Protein AF-A0A411ZPD8-F1 (afdb_monomer_lite)

Sequence (164 aa):
MINNRVEFCKKDFSLYNDFQKNIDICKRHIVEIDNKCASVASDQNGDTEILEATEIGTIQKTMYEKSKQALEKAIIDDTLNMFIINRTIELCAGVVECNVHSAVCLTILHGMSQEKAGDYIAYSRPQVSRFLSRFFENPGCKKMYELAVEQSKENFHNLTTHNS

Foldseek 3Di:
DPPLAADLDPVRLQCLVVLVVLLVVLVVVLVVLVVVLVVLVVVQPDPDVRPVSVVVNVVSNVVSVVSNLVSLVSNLSSVLNNQLSVQLLVVCCVVDDPLLSQLCCCCRVVVDQLCVSCVVSVHHSVVSVVSNVCCSVRVVSNVSSVVSNVVSCVVCVVVPVVSD

Organism: NCBI:txid40520

Radius of gyration: 22.17 Å; chains: 1; bounding box: 53×29×64 Å

Secondary structure (DSSP, 8-state):
-BTTB--SSHHHHTTHHHHHHHHHHHHHHHHHHHHHHHHHHHTT-SSSSHHHHHHHHHHHHHHHHHHHHHHHHHHHHHHHHHHHHHHHHHHGGGTS-HHHHHHHIIIIIS---HHHHHHHHT--HHHHHHHHHHHHH-HHHHHHHHHHHHHHHHHTHHHHGGG-

pLDDT: mean 87.87, std 15.66, range [35.84, 98.56]

Structure (mmCIF, N/CA/C/O backbone):
data_AF-A0A411ZPD8-F1
#
_entry.id   AF-A0A411ZPD8-F1
#
loop_
_atom_site.group_PDB
_atom_site.id
_atom_site.type_symbol
_atom_site.label_atom_id
_atom_site.label_alt_id
_atom_site.label_comp_id
_atom_site.label_asym_id
_atom_site.label_entity_id
_atom_site.label_seq_id
_atom_site.pdbx_PDB_ins_code
_atom_site.Cartn_x
_atom_site.Cartn_y
_atom_site.Cartn_z
_atom_site.occupancy
_atom_site.B_iso_or_equiv
_atom_site.auth_seq_id
_atom_site.auth_comp_id
_atom_site.auth_asym_id
_atom_site.auth_atom_id
_atom_site.pdbx_PDB_model_num
ATOM 1 N N . MET A 1 1 ? 5.286 11.479 4.376 1.00 79.75 1 MET A N 1
ATOM 2 C CA . MET A 1 1 ? 3.836 11.515 4.645 1.00 79.75 1 MET A CA 1
ATOM 3 C C . MET A 1 1 ? 3.491 12.889 5.160 1.00 79.75 1 MET A C 1
ATOM 5 O O . MET A 1 1 ? 4.144 13.360 6.090 1.00 79.75 1 MET A O 1
ATOM 9 N N . ILE A 1 2 ? 2.449 13.498 4.609 1.00 70.81 2 ILE A N 1
ATOM 10 C CA . ILE A 1 2 ? 1.919 14.789 5.054 1.00 70.81 2 ILE A CA 1
ATOM 11 C C . ILE A 1 2 ? 0.436 14.588 5.359 1.00 70.81 2 ILE A C 1
ATOM 13 O O . ILE A 1 2 ? -0.279 13.994 4.558 1.00 70.81 2 ILE A O 1
ATOM 17 N N . ASN A 1 3 ? -0.025 15.047 6.526 1.00 80.50 3 ASN A N 1
ATOM 18 C CA . ASN A 1 3 ? -1.428 14.935 6.954 1.00 80.50 3 ASN A CA 1
ATOM 19 C C . ASN A 1 3 ? -1.997 13.499 6.850 1.00 80.50 3 ASN A C 1
ATOM 21 O O . ASN A 1 3 ? -3.086 13.304 6.318 1.00 80.50 3 ASN A O 1
ATOM 25 N N . ASN A 1 4 ? -1.248 12.489 7.317 1.00 83.44 4 ASN A N 1
ATOM 26 C CA . ASN A 1 4 ? -1.591 11.055 7.218 1.00 83.44 4 ASN A CA 1
ATOM 27 C C . ASN A 1 4 ? -1.807 10.523 5.790 1.00 83.44 4 ASN A C 1
ATOM 29 O O . ASN A 1 4 ? -2.448 9.487 5.594 1.00 83.44 4 ASN A O 1
ATOM 33 N N . ARG A 1 5 ? -1.264 11.209 4.782 1.00 91.81 5 ARG A N 1
ATOM 34 C CA . ARG A 1 5 ? -1.274 10.749 3.396 1.00 91.81 5 ARG A CA 1
ATOM 35 C C . ARG A 1 5 ? 0.137 10.427 2.934 1.00 91.81 5 ARG A C 1
ATOM 37 O O . ARG A 1 5 ? 1.087 11.168 3.213 1.00 91.81 5 ARG A O 1
ATOM 44 N N . VAL A 1 6 ? 0.256 9.288 2.262 1.00 95.62 6 VAL A N 1
ATOM 45 C CA . VAL A 1 6 ? 1.488 8.853 1.602 1.00 95.62 6 VAL A CA 1
ATOM 46 C C . VAL A 1 6 ? 1.888 9.853 0.529 1.00 95.62 6 VAL A C 1
ATOM 48 O O . VAL A 1 6 ? 1.036 10.361 -0.185 1.00 95.62 6 VAL A O 1
ATOM 51 N N . GLU A 1 7 ? 3.179 10.133 0.417 1.00 97.38 7 GLU A N 1
ATOM 52 C CA . GLU A 1 7 ? 3.758 10.911 -0.673 1.00 97.38 7 GLU A CA 1
ATOM 53 C C . GLU A 1 7 ? 4.431 9.981 -1.687 1.00 97.38 7 GLU A C 1
ATOM 55 O O . GLU A 1 7 ? 4.824 8.856 -1.361 1.00 97.38 7 GLU A O 1
ATOM 60 N N . PHE A 1 8 ? 4.627 10.462 -2.918 1.00 97.75 8 PHE A N 1
ATOM 61 C CA . PHE A 1 8 ? 5.343 9.716 -3.955 1.00 97.75 8 PHE A CA 1
ATOM 62 C C . PHE A 1 8 ? 6.850 9.643 -3.671 1.00 97.75 8 PHE A C 1
ATOM 64 O O . PHE A 1 8 ? 7.664 10.348 -4.267 1.00 97.75 8 PHE A O 1
ATOM 71 N N . CYS A 1 9 ? 7.231 8.793 -2.722 1.00 96.75 9 CYS A N 1
ATOM 72 C CA . CYS A 1 9 ? 8.616 8.517 -2.385 1.00 96.75 9 CYS A CA 1
ATOM 73 C C . CYS A 1 9 ? 8.788 7.095 -1.846 1.00 96.75 9 CYS A C 1
ATOM 75 O O . CYS A 1 9 ? 7.871 6.483 -1.295 1.00 96.75 9 CYS A O 1
ATOM 77 N N . LYS A 1 10 ? 10.020 6.586 -1.949 1.00 95.19 10 LYS A N 1
ATOM 78 C CA . LYS A 1 10 ? 10.374 5.236 -1.497 1.00 95.19 10 LYS A CA 1
ATOM 79 C C . LYS A 1 10 ? 10.051 4.986 -0.024 1.00 95.19 10 LYS A C 1
ATOM 81 O O . LYS A 1 10 ? 9.600 3.896 0.312 1.00 95.19 10 LYS A O 1
ATOM 86 N N . LYS A 1 11 ? 10.304 5.976 0.840 1.00 96.00 11 LYS A N 1
ATOM 87 C CA . LYS A 1 11 ? 10.080 5.868 2.288 1.00 96.00 11 LYS A CA 1
ATOM 88 C C . LYS A 1 11 ? 8.613 5.567 2.584 1.00 96.00 11 LYS A C 1
ATOM 90 O O . LYS A 1 11 ? 8.324 4.579 3.246 1.00 96.00 11 LYS A O 1
ATOM 95 N N . ASP A 1 12 ? 7.708 6.377 2.055 1.00 97.94 12 ASP A N 1
ATOM 96 C CA . ASP A 1 12 ? 6.282 6.231 2.329 1.00 97.94 12 ASP A CA 1
ATOM 97 C C . ASP A 1 12 ? 5.698 4.983 1.668 1.00 97.94 12 ASP A C 1
ATOM 99 O O . ASP A 1 12 ? 4.951 4.250 2.305 1.00 97.94 12 ASP A O 1
ATOM 103 N N . PHE A 1 13 ? 6.092 4.674 0.429 1.00 98.06 13 PHE A N 1
ATOM 104 C CA . PHE A 1 13 ? 5.614 3.460 -0.237 1.00 98.06 13 PHE A CA 1
ATOM 105 C C . PHE A 1 13 ? 6.066 2.195 0.501 1.00 98.06 13 PHE A C 1
ATOM 107 O O . PHE A 1 13 ? 5.323 1.220 0.558 1.00 98.06 13 PHE A O 1
ATOM 114 N N . SER A 1 14 ? 7.251 2.208 1.123 1.00 95.94 14 SER A N 1
ATOM 115 C CA . SER A 1 14 ? 7.732 1.064 1.905 1.00 95.94 14 SER A CA 1
ATOM 116 C C . SER A 1 14 ? 6.885 0.749 3.147 1.00 95.94 14 SER A C 1
ATOM 118 O O . SER A 1 14 ? 6.985 -0.361 3.663 1.00 95.94 14 SER A O 1
ATOM 120 N N . LEU A 1 15 ? 6.003 1.665 3.572 1.00 96.69 15 LEU A N 1
ATOM 121 C CA . LEU A 1 15 ? 5.052 1.448 4.667 1.00 96.69 15 LEU A CA 1
ATOM 122 C C . LEU A 1 15 ? 3.859 0.563 4.274 1.00 96.69 15 LEU A C 1
ATOM 124 O O . LEU A 1 15 ? 3.070 0.214 5.144 1.00 96.69 15 LEU A O 1
ATOM 128 N N . TYR A 1 16 ? 3.720 0.162 3.002 1.00 97.75 16 TYR A N 1
ATOM 129 C CA . TYR A 1 16 ? 2.580 -0.627 2.511 1.00 97.75 16 TYR A CA 1
ATOM 130 C C . TYR A 1 16 ? 2.232 -1.832 3.403 1.00 97.75 16 TYR A C 1
ATOM 132 O O . TYR A 1 16 ? 1.086 -2.008 3.812 1.00 97.75 16 TYR A O 1
ATOM 140 N N . ASN A 1 17 ? 3.234 -2.641 3.756 1.00 95.31 17 ASN A N 1
ATOM 141 C CA . ASN A 1 17 ? 3.025 -3.817 4.605 1.00 95.31 17 ASN A CA 1
ATOM 142 C C . ASN A 1 17 ? 2.765 -3.458 6.071 1.00 95.31 17 ASN A C 1
ATOM 144 O O . ASN A 1 17 ? 2.149 -4.240 6.793 1.00 95.31 17 ASN A O 1
ATOM 148 N N . ASP A 1 18 ? 3.241 -2.304 6.529 1.00 96.44 18 ASP A N 1
ATOM 149 C CA . ASP A 1 18 ? 3.005 -1.850 7.895 1.00 96.44 18 ASP A CA 1
ATOM 150 C C . ASP A 1 18 ? 1.580 -1.312 8.057 1.00 96.44 18 ASP A C 1
ATOM 152 O O . ASP A 1 18 ? 0.959 -1.595 9.079 1.00 96.44 18 ASP A O 1
ATOM 156 N N . PHE A 1 19 ? 1.009 -0.676 7.026 1.00 97.31 19 PHE A N 1
ATOM 157 C CA . PHE A 1 19 ? -0.424 -0.362 6.978 1.00 97.31 19 PHE A CA 1
ATOM 158 C C . PHE A 1 19 ? -1.279 -1.629 7.081 1.00 97.31 19 PHE A C 1
ATOM 160 O O . PHE A 1 19 ? -2.177 -1.693 7.915 1.00 97.31 19 PHE A O 1
ATOM 167 N N . GLN A 1 20 ? -0.955 -2.680 6.317 1.00 96.06 20 GLN A N 1
ATOM 168 C CA . GLN A 1 20 ? -1.682 -3.954 6.399 1.00 96.06 20 GLN A CA 1
ATOM 169 C C . GLN A 1 20 ? -1.635 -4.549 7.815 1.00 96.06 20 GLN A C 1
ATOM 171 O O . GLN A 1 20 ? -2.667 -4.930 8.368 1.00 96.06 20 GLN A O 1
ATOM 176 N N . LYS A 1 21 ? -0.450 -4.582 8.440 1.00 96.62 21 LYS A N 1
ATOM 177 C CA . LYS A 1 21 ? -0.302 -5.060 9.824 1.00 96.62 21 LYS A CA 1
ATOM 178 C C . LYS A 1 21 ? -1.096 -4.206 10.809 1.00 96.62 21 LYS A C 1
ATOM 180 O O . LYS A 1 21 ? -1.699 -4.758 11.728 1.00 96.62 21 LYS A O 1
ATOM 185 N N . ASN A 1 22 ? -1.078 -2.882 10.649 1.00 96.88 22 ASN A N 1
ATOM 186 C CA . ASN A 1 22 ? -1.798 -1.982 11.541 1.00 96.88 22 ASN A CA 1
ATOM 187 C C . ASN A 1 22 ? -3.315 -2.169 11.411 1.00 96.88 22 ASN A C 1
ATOM 189 O O . ASN A 1 22 ? -3.989 -2.294 12.428 1.00 96.88 22 ASN A O 1
ATOM 193 N N . ILE A 1 23 ? -3.836 -2.336 10.191 1.00 97.06 23 ILE A N 1
ATOM 194 C CA . ILE A 1 23 ? -5.238 -2.708 9.952 1.00 97.06 23 ILE A CA 1
ATOM 195 C C . ILE A 1 23 ? -5.597 -3.996 10.709 1.00 97.06 23 ILE A C 1
ATOM 197 O O . ILE A 1 23 ? -6.623 -4.043 11.391 1.00 97.06 23 ILE A O 1
ATOM 201 N N . ASP A 1 24 ? -4.760 -5.033 10.634 1.00 97.06 24 ASP A N 1
ATOM 202 C CA . ASP A 1 24 ? -5.012 -6.311 11.311 1.00 97.06 24 ASP A CA 1
ATOM 203 C C . ASP A 1 24 ? -4.942 -6.193 12.844 1.00 97.06 24 ASP A C 1
ATOM 205 O O . ASP A 1 24 ? -5.692 -6.858 13.565 1.00 97.06 24 ASP A O 1
ATOM 209 N N . ILE A 1 25 ? -4.065 -5.333 13.371 1.00 97.31 25 ILE A N 1
ATOM 210 C CA . ILE A 1 25 ? -4.012 -4.992 14.801 1.00 97.31 25 ILE A CA 1
ATOM 211 C C . ILE A 1 25 ? -5.288 -4.251 15.219 1.00 97.31 25 ILE A C 1
ATOM 213 O O . ILE A 1 25 ? -5.942 -4.664 16.176 1.00 97.31 25 ILE A O 1
ATOM 217 N N . CYS A 1 26 ? -5.685 -3.207 14.488 1.00 96.19 26 CYS A N 1
ATOM 218 C CA . CYS A 1 26 ? -6.882 -2.424 14.782 1.00 96.19 26 CYS A CA 1
ATOM 219 C C . CYS A 1 26 ? -8.145 -3.290 14.767 1.00 96.19 26 CYS A C 1
ATOM 221 O O . CYS A 1 26 ? -8.950 -3.203 15.692 1.00 96.19 26 CYS A O 1
ATOM 223 N N . LYS A 1 27 ? -8.296 -4.183 13.779 1.00 95.44 27 LYS A N 1
ATOM 224 C CA . LYS A 1 27 ? -9.421 -5.131 13.714 1.00 95.44 27 LYS A CA 1
ATOM 225 C C . LYS A 1 27 ? -9.487 -6.038 14.943 1.00 95.44 27 LYS A C 1
ATOM 227 O O . LYS A 1 27 ? -10.571 -6.242 15.481 1.00 95.44 27 LYS A O 1
ATOM 232 N N . ARG A 1 28 ? -8.346 -6.550 15.422 1.00 96.19 28 ARG A N 1
ATOM 233 C CA . ARG A 1 28 ? -8.298 -7.353 16.658 1.00 96.19 28 ARG A CA 1
ATOM 234 C C . ARG A 1 28 ? -8.706 -6.539 17.883 1.00 96.19 28 ARG A C 1
ATOM 236 O O . ARG A 1 28 ? -9.532 -7.004 18.660 1.00 96.19 28 ARG A O 1
ATOM 243 N N . HIS A 1 29 ? -8.204 -5.314 18.020 1.00 92.75 29 HIS A N 1
ATOM 244 C CA . HIS A 1 29 ? -8.575 -4.443 19.137 1.00 92.75 29 HIS A CA 1
ATOM 245 C C . HIS A 1 29 ? -10.062 -4.055 19.125 1.00 92.75 29 HIS A C 1
ATOM 247 O O . HIS A 1 29 ? -10.661 -3.956 20.191 1.00 92.75 29 HIS A O 1
ATOM 253 N N . ILE A 1 30 ? -10.685 -3.878 17.953 1.00 93.25 30 ILE A N 1
ATOM 254 C CA . ILE A 1 30 ? -12.137 -3.646 17.863 1.00 93.25 30 ILE A CA 1
ATOM 255 C C . ILE A 1 30 ? -12.908 -4.838 18.445 1.00 93.25 30 ILE A C 1
ATOM 257 O O . ILE A 1 30 ? -13.800 -4.637 19.263 1.00 93.25 30 ILE A O 1
ATOM 261 N N . VAL A 1 31 ? -12.525 -6.071 18.098 1.00 93.19 31 VAL A N 1
ATOM 262 C CA . VAL A 1 31 ? -13.147 -7.286 18.657 1.00 93.19 31 VAL A CA 1
ATOM 263 C C . VAL A 1 31 ? -12.958 -7.362 20.176 1.00 93.19 31 VAL A C 1
ATOM 265 O O . VAL A 1 31 ? -13.885 -7.711 20.902 1.00 93.19 31 VAL A O 1
ATOM 268 N N . GLU A 1 32 ? -11.777 -7.005 20.685 1.00 91.75 32 GLU A N 1
ATOM 269 C CA . GLU A 1 32 ? -11.527 -6.949 22.131 1.00 91.75 32 GLU A CA 1
ATOM 270 C C . GLU A 1 32 ? -12.397 -5.905 22.843 1.00 91.75 32 GLU A C 1
ATOM 272 O O . GLU A 1 32 ? -12.876 -6.163 23.947 1.00 91.75 32 GLU A O 1
ATOM 277 N N . ILE A 1 33 ? -12.611 -4.739 22.226 1.00 89.25 33 ILE A N 1
ATOM 278 C CA . ILE A 1 33 ? -13.511 -3.704 22.748 1.00 89.25 33 ILE A CA 1
ATOM 279 C C . ILE A 1 33 ? -14.954 -4.213 22.760 1.00 89.25 33 ILE A C 1
ATOM 281 O O . ILE A 1 33 ? -15.619 -4.101 23.788 1.00 89.25 33 ILE A O 1
ATOM 285 N N . ASP A 1 34 ? -15.421 -4.820 21.668 1.00 86.62 34 ASP A N 1
ATOM 286 C CA . ASP A 1 34 ? -16.783 -5.352 21.568 1.00 86.62 34 ASP A CA 1
ATOM 287 C C . ASP A 1 34 ? -17.041 -6.436 22.638 1.00 86.62 34 ASP A C 1
ATOM 289 O O . ASP A 1 34 ? -18.087 -6.428 23.291 1.00 86.62 34 ASP A O 1
ATOM 293 N N . ASN A 1 35 ? -16.054 -7.298 22.912 1.00 86.75 35 ASN A N 1
ATOM 294 C CA . ASN A 1 35 ? -16.128 -8.291 23.990 1.00 86.75 35 ASN A CA 1
ATOM 295 C C . ASN A 1 35 ? -16.208 -7.650 25.388 1.00 86.75 35 ASN A C 1
ATOM 297 O O . ASN A 1 35 ? -16.994 -8.097 26.223 1.00 86.75 35 ASN A O 1
ATOM 301 N N . LYS A 1 36 ? -15.424 -6.594 25.651 1.00 82.31 36 LYS A N 1
ATOM 302 C CA . LYS A 1 36 ? -15.457 -5.861 26.932 1.00 82.31 36 LYS A CA 1
ATOM 303 C C . LYS A 1 36 ? -16.771 -5.103 27.133 1.00 82.31 36 LYS A C 1
ATOM 305 O O . LYS A 1 36 ? -17.280 -5.041 28.248 1.00 82.31 36 LYS A O 1
ATOM 310 N N . CYS A 1 37 ? -17.345 -4.550 26.066 1.00 76.31 37 CYS A N 1
ATOM 311 C CA . CYS A 1 37 ? -18.672 -3.936 26.111 1.00 76.31 37 CYS A CA 1
ATOM 312 C C . CYS A 1 37 ? -19.754 -4.956 26.492 1.00 76.31 37 CYS A C 1
ATOM 314 O O . CYS A 1 37 ? -20.628 -4.645 27.299 1.00 76.31 37 CYS A O 1
ATOM 316 N N . ALA A 1 38 ? -19.689 -6.171 25.938 1.00 75.75 38 ALA A N 1
ATOM 317 C CA . ALA A 1 38 ? -20.655 -7.2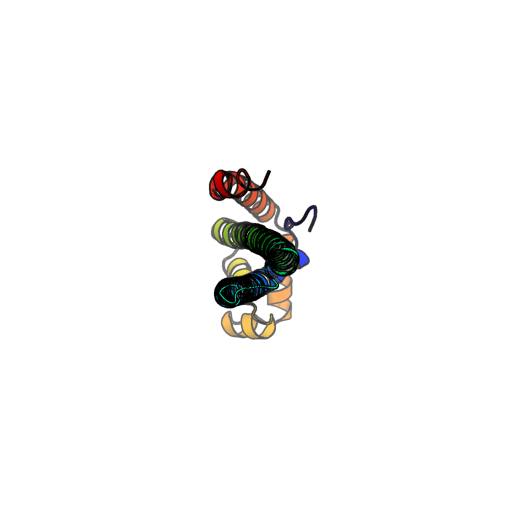26 26.229 1.00 75.75 38 ALA A CA 1
ATOM 318 C C . ALA A 1 38 ? -20.606 -7.692 27.696 1.00 75.75 38 ALA A C 1
ATOM 320 O O . ALA A 1 38 ? -21.660 -7.908 28.288 1.00 75.75 38 ALA A O 1
ATOM 321 N N . SER A 1 39 ? -19.415 -7.789 28.303 1.00 70.69 39 SER A N 1
ATOM 322 C CA . SER A 1 39 ? -19.280 -8.169 29.719 1.00 70.69 39 SER A CA 1
ATOM 323 C C . SER A 1 39 ? -19.791 -7.090 30.679 1.00 70.69 39 SER A C 1
ATOM 325 O O . SER A 1 39 ? -20.447 -7.401 31.665 1.00 70.69 39 SER A O 1
ATOM 327 N N . VAL A 1 40 ? -19.570 -5.806 30.371 1.00 66.12 40 VAL A N 1
ATOM 328 C CA . VAL A 1 40 ? -20.114 -4.706 31.193 1.00 66.12 40 VAL A CA 1
ATOM 329 C C . VAL A 1 40 ? -21.649 -4.702 31.174 1.00 66.12 40 VAL A C 1
ATOM 331 O O . VAL A 1 40 ? -22.276 -4.362 32.173 1.00 66.12 40 VAL A O 1
ATOM 334 N N . ALA A 1 41 ? -22.269 -5.125 30.068 1.00 60.00 41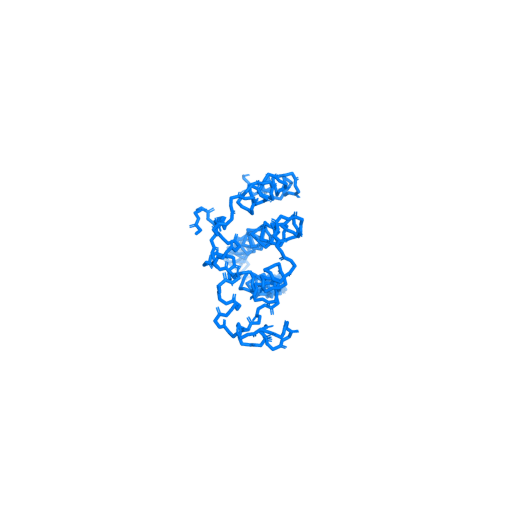 ALA A N 1
ATOM 335 C CA . ALA A 1 41 ? -23.723 -5.237 29.971 1.00 60.00 41 ALA A CA 1
ATOM 336 C C . ALA A 1 41 ? -24.308 -6.419 30.774 1.00 60.00 41 ALA A C 1
ATOM 338 O O . ALA A 1 41 ? -25.471 -6.353 31.167 1.00 60.00 41 ALA A O 1
ATOM 339 N N . SER A 1 42 ? -23.541 -7.490 31.030 1.00 58.72 42 SER A N 1
ATOM 340 C CA . SER A 1 42 ? -24.018 -8.652 31.800 1.00 58.72 42 SER A CA 1
ATOM 341 C C . SER A 1 42 ? -23.966 -8.462 33.319 1.00 58.72 42 SER A C 1
ATOM 343 O O . SER A 1 42 ? -24.753 -9.087 34.029 1.00 58.72 42 SER A O 1
ATOM 345 N N . ASP A 1 43 ? -23.089 -7.587 33.817 1.00 57.91 43 ASP A N 1
ATOM 346 C CA . ASP A 1 43 ? -22.834 -7.406 35.256 1.00 57.91 43 ASP A CA 1
ATOM 347 C C . ASP A 1 43 ? -23.838 -6.456 35.949 1.00 57.91 43 ASP A C 1
ATOM 349 O O . ASP A 1 43 ? -23.852 -6.343 37.172 1.00 57.91 43 ASP A O 1
ATOM 353 N N . GLN A 1 44 ? -24.730 -5.803 35.193 1.00 55.22 44 GLN A N 1
ATOM 354 C CA . GLN A 1 44 ? -25.712 -4.828 35.705 1.00 55.22 44 GLN A CA 1
ATOM 355 C C . GLN A 1 44 ? -27.026 -5.448 36.243 1.00 55.22 44 GLN A C 1
ATOM 357 O O . GLN A 1 44 ? -27.965 -4.719 36.549 1.00 55.22 44 GLN A O 1
ATOM 362 N N . ASN A 1 45 ? -27.108 -6.776 36.398 1.00 52.06 45 ASN A N 1
ATOM 363 C CA . ASN A 1 45 ? -28.321 -7.504 36.825 1.00 52.06 45 ASN A CA 1
ATOM 364 C C . ASN A 1 45 ? -28.460 -7.727 38.355 1.00 52.06 45 ASN A C 1
ATOM 366 O O . ASN A 1 45 ? -29.219 -8.600 38.778 1.00 52.06 45 ASN A O 1
ATOM 370 N N . GLY A 1 46 ? -27.730 -6.988 39.197 1.00 49.88 46 GLY A N 1
ATOM 371 C CA . GLY A 1 46 ? -27.771 -7.124 40.662 1.00 49.88 46 GLY A CA 1
ATOM 372 C C . GLY A 1 46 ? -28.369 -5.903 41.362 1.00 49.88 46 GLY A C 1
ATOM 373 O O . GLY A 1 46 ? -27.789 -4.819 41.328 1.00 49.88 46 GLY A O 1
ATOM 374 N N . ASP A 1 47 ? -29.513 -6.082 42.024 1.00 55.22 47 ASP A N 1
ATOM 375 C CA . ASP A 1 47 ? -30.231 -5.019 42.726 1.00 55.22 47 ASP A CA 1
ATOM 376 C C . ASP A 1 47 ? -29.437 -4.495 43.943 1.00 55.22 47 ASP A C 1
ATOM 378 O O . ASP A 1 47 ? -29.178 -5.250 44.879 1.00 55.22 47 ASP A O 1
ATOM 382 N N . THR A 1 48 ? -29.076 -3.200 43.935 1.00 46.66 48 THR A N 1
ATOM 383 C CA . THR A 1 48 ? -29.080 -2.188 45.039 1.00 46.66 48 THR A CA 1
ATOM 384 C C . THR A 1 48 ? -27.898 -1.178 44.986 1.00 46.66 48 THR A C 1
ATOM 386 O O . THR A 1 48 ? -28.052 -0.061 45.468 1.00 46.66 48 THR A O 1
ATOM 389 N N . GLU A 1 49 ? -26.779 -1.449 44.291 1.00 51.31 49 GLU A N 1
ATOM 390 C CA . GLU A 1 49 ? -25.665 -0.480 44.033 1.00 51.31 49 GLU A CA 1
ATOM 391 C C . GLU A 1 49 ? -25.838 0.325 42.718 1.00 51.31 49 GLU A C 1
ATOM 393 O O . GLU A 1 49 ? -24.893 0.775 42.070 1.00 51.31 49 GLU A O 1
ATOM 398 N N . ILE A 1 50 ? -27.089 0.488 42.291 1.00 53.31 50 ILE A N 1
ATOM 399 C CA . ILE A 1 50 ? -27.454 0.677 40.882 1.00 53.31 50 ILE A CA 1
ATOM 400 C C . ILE A 1 50 ? -27.029 2.045 40.322 1.00 53.31 50 ILE A C 1
ATOM 402 O O . ILE A 1 50 ? -26.677 2.112 39.152 1.00 53.31 50 ILE A O 1
ATOM 406 N N . LEU A 1 51 ? -27.010 3.140 41.093 1.00 50.94 51 LEU A N 1
ATOM 407 C CA . LEU A 1 51 ? -26.816 4.482 40.510 1.00 50.94 51 LEU A CA 1
ATOM 408 C C . LEU A 1 51 ? -25.357 4.774 40.103 1.00 50.94 51 LEU A C 1
ATOM 410 O O . LEU A 1 51 ? -25.103 5.091 38.942 1.00 50.94 51 LEU A O 1
ATOM 414 N N . GLU A 1 52 ? -24.397 4.604 41.020 1.00 53.91 52 GLU A N 1
ATOM 415 C CA . GLU A 1 52 ? -22.963 4.801 40.732 1.00 53.91 52 GLU A CA 1
ATOM 416 C C . GLU A 1 52 ? -22.439 3.736 39.752 1.00 53.91 52 GLU A C 1
ATOM 418 O O . GLU A 1 52 ? -21.660 4.051 38.850 1.00 53.91 52 GLU A O 1
ATOM 423 N N . ALA A 1 53 ? -22.936 2.493 39.841 1.00 56.12 53 ALA A N 1
ATOM 424 C CA . ALA A 1 53 ? -22.632 1.437 38.874 1.00 56.12 53 ALA A CA 1
ATOM 425 C C . ALA A 1 53 ? -23.178 1.747 37.463 1.00 56.12 53 ALA A C 1
ATOM 427 O O . ALA A 1 53 ? -22.527 1.432 36.462 1.00 56.12 53 ALA A O 1
ATOM 428 N N . THR A 1 54 ? -24.333 2.419 37.360 1.00 62.53 54 THR A N 1
ATOM 429 C CA . THR A 1 54 ? -24.906 2.861 36.074 1.00 62.53 54 THR A CA 1
ATOM 430 C C . THR A 1 54 ? -24.118 4.030 35.477 1.00 62.53 54 THR A C 1
ATOM 432 O O . THR A 1 54 ? -23.862 4.043 34.269 1.00 62.53 54 THR A O 1
ATOM 435 N N . GLU A 1 55 ? -23.672 4.989 36.294 1.00 67.44 55 GLU A N 1
ATOM 436 C CA . GLU A 1 55 ? -22.825 6.100 35.835 1.00 67.44 55 GLU A CA 1
ATOM 437 C C . GLU A 1 55 ? -21.446 5.610 35.368 1.00 67.44 55 GLU A C 1
ATOM 439 O O . GLU A 1 55 ? -21.016 5.947 34.261 1.00 67.44 55 GLU A O 1
ATOM 444 N N . ILE A 1 56 ? -20.786 4.738 36.141 1.00 70.69 56 ILE A N 1
ATOM 445 C CA . ILE A 1 56 ? -19.501 4.125 35.765 1.00 70.69 56 ILE A CA 1
ATOM 446 C C . ILE A 1 56 ? -19.647 3.284 34.490 1.00 70.69 56 ILE A C 1
ATOM 448 O O . ILE A 1 56 ? -18.825 3.412 33.579 1.00 7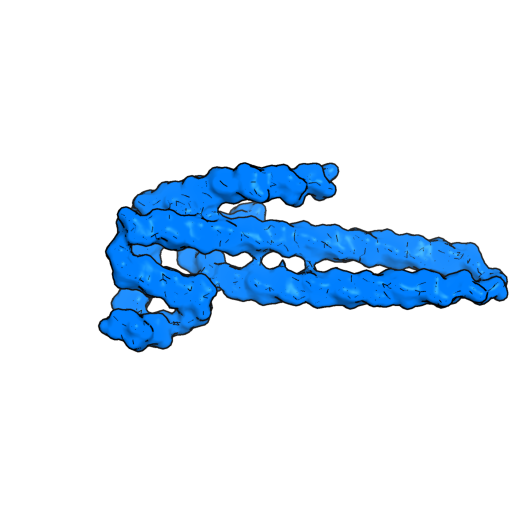0.69 56 ILE A O 1
ATOM 452 N N . GLY A 1 57 ? -20.707 2.478 34.373 1.00 70.38 57 GLY A N 1
ATOM 453 C CA . GLY A 1 57 ? -20.983 1.693 33.166 1.00 70.38 57 GLY A CA 1
ATOM 454 C C . GLY A 1 57 ? -21.208 2.566 31.925 1.00 70.38 57 GLY A C 1
ATOM 455 O O . GLY A 1 57 ? -20.693 2.268 30.845 1.00 70.38 57 GLY A O 1
ATOM 456 N N . THR A 1 58 ? -21.903 3.696 32.077 1.00 76.38 58 THR A N 1
ATOM 457 C CA . THR A 1 58 ? -22.131 4.665 30.990 1.00 76.38 58 THR A CA 1
ATOM 458 C C . THR A 1 58 ? -20.830 5.348 30.552 1.00 76.38 58 THR A C 1
ATOM 460 O O . THR A 1 58 ? -20.573 5.495 29.351 1.00 76.38 58 THR A O 1
ATOM 463 N N . ILE A 1 59 ? -19.969 5.718 31.507 1.00 81.81 59 ILE A N 1
ATOM 464 C CA . ILE A 1 59 ? -18.638 6.276 31.227 1.00 81.81 59 ILE A CA 1
ATOM 465 C C . ILE A 1 59 ? -17.778 5.254 30.473 1.00 81.81 59 ILE A C 1
ATOM 467 O O . ILE A 1 59 ? -17.190 5.594 29.444 1.00 81.81 59 ILE A O 1
ATOM 471 N N . GLN A 1 60 ? -17.741 3.998 30.930 1.00 79.94 60 GLN A N 1
ATOM 472 C CA . GLN A 1 60 ? -16.976 2.927 30.284 1.00 79.94 60 GLN A CA 1
ATOM 473 C C . GLN A 1 60 ? -17.453 2.666 28.852 1.00 79.94 60 GLN A C 1
ATOM 475 O O . GLN A 1 60 ? -16.632 2.614 27.937 1.00 79.94 60 GLN A O 1
ATOM 480 N N . LYS A 1 61 ? -18.770 2.586 28.628 1.00 78.69 61 LYS A N 1
ATOM 481 C CA . LYS A 1 61 ? -19.344 2.412 27.287 1.00 78.69 61 LYS A CA 1
ATOM 482 C C . LYS A 1 61 ? -18.957 3.554 26.345 1.00 78.69 61 LYS A C 1
ATOM 484 O O . LYS A 1 61 ? -18.503 3.306 25.232 1.00 78.69 61 LYS A O 1
ATOM 489 N N . THR A 1 62 ? -19.038 4.797 26.822 1.00 84.75 62 THR A N 1
ATOM 490 C CA . THR A 1 62 ? -18.632 5.979 26.044 1.00 84.75 62 THR A CA 1
ATOM 491 C C . THR A 1 62 ? -17.139 5.946 25.694 1.00 84.75 62 THR A C 1
ATOM 493 O O . THR A 1 62 ? -16.745 6.319 24.588 1.00 84.75 62 THR A O 1
ATOM 496 N N . MET A 1 63 ? -16.280 5.507 26.622 1.00 86.38 63 MET A N 1
ATOM 497 C CA . MET A 1 63 ? -14.845 5.352 26.360 1.00 86.38 63 MET A CA 1
ATOM 498 C C . MET A 1 63 ? -14.585 4.282 25.297 1.00 86.38 63 MET A C 1
ATOM 500 O O . MET A 1 63 ? -13.822 4.532 24.366 1.00 86.38 63 MET A O 1
ATOM 504 N N . TYR A 1 64 ? -15.252 3.131 25.396 1.00 86.81 64 TYR A N 1
ATOM 505 C CA . TYR A 1 64 ? -15.137 2.057 24.413 1.00 86.81 64 TYR A CA 1
ATOM 506 C C . TYR A 1 64 ? -15.592 2.482 23.015 1.00 86.81 64 TYR A C 1
ATOM 508 O O . TYR A 1 64 ? -14.880 2.221 22.045 1.00 86.81 64 TYR A O 1
ATOM 516 N N . GLU A 1 65 ? -16.712 3.197 22.901 1.00 87.25 65 GLU A N 1
ATOM 517 C CA . GLU A 1 65 ? -17.195 3.741 21.626 1.00 87.25 65 GLU A CA 1
ATOM 518 C C . GLU A 1 65 ? -16.186 4.716 21.003 1.00 87.25 65 GLU A C 1
ATOM 520 O O . GLU A 1 65 ? -15.844 4.583 19.827 1.00 87.25 65 GLU A O 1
ATOM 525 N N . LYS A 1 66 ? -15.621 5.640 21.792 1.00 89.00 66 LYS A N 1
ATOM 526 C CA . LYS A 1 66 ? -14.574 6.561 21.315 1.00 89.00 66 LYS A CA 1
ATOM 527 C C . LYS A 1 66 ? -13.312 5.826 20.866 1.00 89.00 66 LYS A C 1
ATOM 529 O O . LYS A 1 66 ? -12.725 6.175 19.842 1.00 89.00 66 LYS A O 1
ATOM 534 N N . SER A 1 67 ? -12.881 4.809 21.614 1.00 90.25 67 SER A N 1
ATOM 535 C CA . SER A 1 67 ? -11.738 3.977 21.228 1.00 90.25 67 SER A CA 1
ATOM 536 C C . SER A 1 67 ? -12.006 3.219 19.929 1.00 90.25 67 SER A C 1
ATOM 538 O O . SER A 1 67 ? -11.135 3.182 19.063 1.00 90.25 67 SER A O 1
ATOM 540 N N . LYS A 1 68 ? -13.213 2.670 19.757 1.00 91.31 68 LYS A N 1
ATOM 541 C CA . LYS A 1 68 ? -13.623 1.983 18.529 1.00 91.31 68 LYS A CA 1
ATOM 542 C C . LYS A 1 68 ? -13.606 2.924 17.325 1.00 91.31 68 LYS A C 1
ATOM 544 O O . LYS A 1 68 ? -12.953 2.609 16.336 1.00 91.31 68 LYS A O 1
ATOM 549 N N . GLN A 1 69 ? -14.199 4.112 17.448 1.00 90.94 69 GLN A N 1
ATOM 550 C CA . GLN A 1 69 ? -14.183 5.135 16.394 1.00 90.94 69 GLN A CA 1
ATOM 551 C C . GLN A 1 69 ? -12.755 5.533 15.988 1.00 90.94 69 GLN A C 1
ATOM 553 O O . GLN A 1 69 ? -12.457 5.685 14.803 1.00 90.94 69 GLN A O 1
ATOM 558 N N . ALA A 1 70 ? -11.840 5.670 16.954 1.00 92.88 70 ALA A N 1
ATOM 559 C CA . ALA A 1 70 ? -10.440 5.977 16.665 1.00 92.88 70 ALA A CA 1
ATOM 560 C C . ALA A 1 70 ? -9.743 4.853 15.874 1.00 92.88 70 ALA A C 1
ATOM 562 O O . ALA A 1 70 ? -8.984 5.136 14.945 1.00 92.88 70 ALA A O 1
ATOM 563 N N . LEU A 1 71 ? -10.018 3.587 16.209 1.00 94.88 71 LEU A N 1
ATOM 564 C CA . LEU A 1 71 ? -9.488 2.427 15.485 1.00 94.88 71 LEU A CA 1
ATOM 565 C C . LEU A 1 71 ? -10.086 2.306 14.079 1.00 94.88 71 LEU A C 1
ATOM 567 O O . LEU A 1 71 ? -9.354 2.048 13.128 1.00 94.88 71 LEU A O 1
ATOM 571 N N . GLU A 1 72 ? -11.391 2.528 13.928 1.00 93.25 72 GLU A N 1
ATOM 572 C CA . GLU A 1 72 ? -12.073 2.525 12.628 1.00 93.25 72 GLU A CA 1
ATOM 573 C C . GLU A 1 72 ? -11.522 3.621 11.711 1.00 93.25 72 GLU A C 1
ATOM 575 O O . GLU A 1 72 ? -11.221 3.362 10.544 1.00 93.25 72 GLU A O 1
ATOM 580 N N . LYS A 1 73 ? -11.286 4.823 12.249 1.00 92.69 73 LYS A N 1
ATOM 581 C CA . LYS A 1 73 ? -10.628 5.908 11.514 1.00 92.69 73 LYS A CA 1
ATOM 582 C C . LYS A 1 73 ? -9.221 5.520 11.052 1.00 92.69 73 LYS A C 1
ATOM 584 O O . LYS A 1 73 ? -8.883 5.768 9.897 1.00 92.69 73 LYS A O 1
ATOM 589 N N . ALA A 1 74 ? -8.422 4.892 11.918 1.00 94.00 74 ALA A N 1
ATOM 590 C CA . ALA A 1 74 ? -7.085 4.419 11.555 1.00 94.00 74 ALA A CA 1
ATOM 591 C C . ALA A 1 74 ? -7.134 3.372 10.427 1.00 94.00 74 ALA A C 1
ATOM 593 O O . ALA A 1 74 ? -6.371 3.472 9.470 1.00 94.00 74 ALA A O 1
ATOM 594 N N . ILE A 1 75 ? -8.082 2.427 10.484 1.00 95.25 75 ILE A N 1
ATOM 595 C CA . ILE A 1 75 ? -8.296 1.438 9.416 1.00 95.25 75 ILE A CA 1
ATOM 596 C C . ILE A 1 75 ? -8.616 2.129 8.087 1.00 95.25 75 ILE A C 1
ATOM 598 O O . ILE A 1 75 ? -8.066 1.742 7.056 1.00 95.25 75 ILE A O 1
ATOM 602 N N . ILE A 1 76 ? -9.493 3.137 8.092 1.00 93.25 76 ILE A N 1
ATOM 603 C CA . ILE A 1 76 ? -9.858 3.882 6.878 1.00 93.25 76 ILE A CA 1
ATOM 604 C C . ILE A 1 76 ? -8.635 4.603 6.301 1.00 93.25 76 ILE A C 1
ATOM 606 O O . ILE A 1 76 ? -8.371 4.484 5.103 1.00 93.25 76 ILE A O 1
ATOM 610 N N . ASP A 1 77 ? -7.875 5.313 7.138 1.00 94.00 77 ASP A N 1
ATOM 611 C CA . ASP A 1 77 ? -6.679 6.045 6.711 1.00 94.00 77 ASP A CA 1
ATOM 612 C C . ASP A 1 77 ? -5.615 5.110 6.110 1.00 94.00 77 ASP A C 1
ATOM 614 O O . ASP A 1 77 ? -5.080 5.392 5.034 1.00 94.00 77 ASP A O 1
ATOM 618 N N . ASP A 1 78 ? -5.349 3.972 6.751 1.00 96.06 78 ASP A N 1
ATOM 619 C CA . ASP A 1 78 ? -4.389 2.982 6.260 1.00 96.06 78 ASP A CA 1
ATOM 620 C C . ASP A 1 78 ? -4.864 2.307 4.971 1.00 96.06 78 ASP A C 1
ATOM 622 O O . ASP A 1 78 ? -4.086 2.145 4.030 1.00 96.06 78 ASP A O 1
ATOM 626 N N . THR A 1 79 ? -6.155 1.972 4.882 1.00 95.50 79 THR A N 1
ATOM 627 C CA . THR A 1 79 ? -6.748 1.369 3.678 1.00 95.50 79 THR A CA 1
ATOM 628 C C . THR A 1 79 ? -6.641 2.318 2.486 1.00 95.50 79 THR A C 1
ATOM 630 O O . THR A 1 79 ? -6.302 1.892 1.381 1.00 95.50 79 THR A O 1
ATOM 633 N N . LEU A 1 80 ? -6.878 3.614 2.703 1.00 95.25 80 LEU A N 1
ATOM 634 C CA . LEU A 1 80 ? -6.725 4.636 1.672 1.00 95.25 80 LEU A CA 1
ATOM 635 C C . LEU A 1 80 ? -5.266 4.755 1.210 1.00 95.25 80 LEU A C 1
ATOM 637 O O . LEU A 1 80 ? -4.995 4.792 0.010 1.00 95.25 80 LEU A O 1
ATOM 641 N N . ASN A 1 81 ? -4.317 4.779 2.148 1.00 97.25 81 ASN A N 1
ATOM 642 C CA . ASN A 1 81 ? -2.893 4.844 1.823 1.00 97.25 81 ASN A CA 1
ATOM 643 C C . ASN A 1 81 ? -2.429 3.604 1.043 1.00 97.25 81 ASN A C 1
ATOM 645 O O . ASN A 1 81 ? -1.711 3.732 0.047 1.00 97.25 81 ASN A O 1
ATOM 649 N N . MET A 1 82 ? -2.885 2.412 1.438 1.00 97.38 82 MET A N 1
ATOM 650 C CA . MET A 1 82 ? -2.633 1.176 0.698 1.00 97.38 82 MET A CA 1
ATOM 651 C C . MET A 1 82 ? -3.232 1.216 -0.706 1.00 97.38 82 MET A C 1
ATOM 653 O O . MET A 1 82 ? -2.549 0.848 -1.662 1.00 97.38 82 MET A O 1
ATOM 657 N N . PHE A 1 83 ? -4.472 1.696 -0.846 1.00 97.00 83 PHE A N 1
ATOM 658 C CA . PHE A 1 83 ? -5.118 1.853 -2.146 1.00 97.00 83 PHE A CA 1
ATOM 659 C C . PHE A 1 83 ? -4.281 2.741 -3.070 1.00 97.00 83 PHE A C 1
ATOM 661 O O . PHE A 1 83 ? -3.982 2.333 -4.189 1.00 97.00 83 PHE A O 1
ATOM 668 N N . ILE A 1 84 ? -3.846 3.914 -2.596 1.00 97.81 84 ILE A N 1
ATOM 669 C CA . ILE A 1 84 ? -3.039 4.851 -3.391 1.00 97.81 84 ILE A CA 1
ATOM 670 C C . ILE A 1 84 ? -1.735 4.188 -3.850 1.00 97.81 84 ILE A C 1
ATOM 672 O O . ILE A 1 84 ? -1.397 4.267 -5.033 1.00 97.81 84 ILE A O 1
ATOM 676 N N . ILE A 1 85 ? -1.015 3.506 -2.952 1.00 98.50 85 ILE A N 1
ATOM 677 C CA . ILE A 1 85 ? 0.245 2.822 -3.290 1.00 98.50 85 ILE A CA 1
ATOM 678 C C . ILE A 1 85 ? 0.008 1.723 -4.328 1.00 98.50 85 ILE A C 1
ATOM 680 O O . ILE A 1 85 ? 0.655 1.728 -5.379 1.00 98.50 85 ILE A O 1
ATOM 684 N N . ASN A 1 86 ? -0.918 0.799 -4.053 1.00 98.06 86 ASN A N 1
ATOM 685 C CA . ASN A 1 86 ? -1.193 -0.326 -4.942 1.00 98.06 86 ASN A CA 1
ATOM 686 C C . ASN A 1 86 ? -1.638 0.171 -6.320 1.00 98.06 86 ASN A C 1
ATOM 688 O O . ASN A 1 86 ? -1.078 -0.222 -7.343 1.00 98.06 86 ASN A O 1
ATOM 692 N N . ARG A 1 87 ? -2.568 1.130 -6.345 1.00 97.88 87 ARG A N 1
ATOM 693 C CA . ARG A 1 87 ? -3.100 1.678 -7.586 1.00 97.88 87 ARG A CA 1
ATOM 694 C C . ARG A 1 87 ? -2.047 2.424 -8.399 1.00 97.88 87 ARG A C 1
ATOM 696 O O . ARG A 1 87 ? -2.011 2.287 -9.619 1.00 97.88 87 ARG A O 1
ATOM 703 N N . THR A 1 88 ? -1.155 3.164 -7.739 1.00 98.56 88 THR A N 1
ATOM 704 C CA . THR A 1 88 ? -0.006 3.791 -8.408 1.00 98.56 88 THR A CA 1
ATOM 705 C C . THR A 1 88 ? 0.843 2.736 -9.117 1.00 98.56 88 THR A C 1
ATOM 707 O O . THR A 1 88 ? 1.178 2.896 -10.287 1.00 98.56 88 THR A O 1
ATOM 710 N N . ILE A 1 89 ? 1.185 1.647 -8.422 1.00 98.50 89 ILE A N 1
ATOM 711 C CA . ILE A 1 89 ? 2.044 0.588 -8.965 1.00 98.50 89 ILE A CA 1
ATOM 712 C C . ILE A 1 89 ? 1.363 -0.122 -10.141 1.00 98.50 89 ILE A C 1
ATOM 714 O O . ILE A 1 89 ? 2.011 -0.342 -11.163 1.00 98.50 89 ILE A O 1
ATOM 718 N N . GLU A 1 90 ? 0.066 -0.419 -10.049 1.00 98.12 90 GLU A N 1
ATOM 719 C CA . GLU A 1 90 ? -0.719 -0.981 -11.158 1.00 98.12 90 GLU A CA 1
ATOM 720 C C . GLU A 1 90 ? -0.688 -0.085 -12.403 1.00 98.12 90 GLU A C 1
ATOM 722 O O . GLU A 1 90 ? -0.368 -0.547 -13.498 1.00 98.12 90 GLU A O 1
ATOM 727 N N . LEU A 1 91 ? -0.979 1.209 -12.237 1.00 98.12 91 LEU A N 1
ATOM 728 C CA . LEU A 1 91 ? -1.020 2.176 -13.338 1.00 98.12 91 LEU A CA 1
ATOM 729 C C . LEU A 1 91 ? 0.352 2.360 -14.005 1.00 98.12 91 LEU A C 1
ATOM 731 O O . LEU A 1 91 ? 0.441 2.573 -15.215 1.00 98.12 91 LEU A O 1
ATOM 735 N N . CYS A 1 92 ? 1.436 2.230 -13.240 1.00 98.38 92 CYS A N 1
ATOM 736 C CA . CYS A 1 92 ? 2.794 2.348 -13.759 1.00 98.38 92 CYS A CA 1
ATOM 737 C C . CYS A 1 92 ? 3.241 1.177 -14.650 1.00 98.38 92 CYS A C 1
ATOM 739 O O . CYS A 1 92 ? 4.278 1.305 -15.299 1.00 98.38 92 CYS A O 1
ATOM 741 N N . ALA A 1 93 ? 2.497 0.067 -14.737 1.00 96.75 93 ALA A N 1
ATOM 742 C CA . ALA A 1 93 ? 2.870 -1.078 -15.579 1.00 96.75 93 ALA A CA 1
ATOM 743 C C . ALA A 1 93 ? 3.069 -0.704 -17.063 1.00 96.75 93 ALA A C 1
ATOM 745 O O . ALA A 1 93 ? 3.899 -1.301 -17.742 1.00 96.75 93 ALA A O 1
ATOM 746 N N . GLY A 1 94 ? 2.345 0.309 -17.557 1.00 92.06 94 GLY A N 1
ATOM 747 C CA . GLY A 1 94 ? 2.493 0.846 -18.918 1.00 92.06 94 GLY A CA 1
ATOM 748 C C . GLY A 1 94 ? 3.461 2.030 -19.049 1.00 92.06 94 GLY A C 1
ATOM 749 O O . GLY A 1 94 ? 3.587 2.592 -20.133 1.00 92.06 94 GLY A O 1
ATOM 750 N N . VAL A 1 95 ? 4.105 2.451 -17.957 1.00 96.00 95 VAL A N 1
ATOM 751 C CA . VAL A 1 95 ? 4.920 3.681 -17.880 1.00 96.00 95 VAL A CA 1
ATOM 752 C C . VAL A 1 95 ? 6.408 3.384 -17.698 1.00 96.00 95 VAL A C 1
ATOM 754 O O . VAL A 1 95 ? 7.254 4.178 -18.113 1.00 96.00 95 VAL A O 1
ATOM 757 N N . VAL A 1 96 ? 6.739 2.254 -17.075 1.00 97.50 96 VAL A N 1
ATOM 758 C CA . VAL A 1 96 ? 8.119 1.821 -16.823 1.00 97.50 96 VAL A CA 1
ATOM 759 C C . VAL A 1 96 ? 8.396 0.465 -17.450 1.00 97.50 96 VAL A C 1
ATOM 761 O O . VAL A 1 96 ? 7.483 -0.283 -17.788 1.00 97.50 96 VAL A O 1
ATOM 764 N N . GLU A 1 97 ? 9.674 0.120 -17.582 1.00 97.56 97 GLU A N 1
ATOM 765 C CA . GLU A 1 97 ? 10.060 -1.207 -18.044 1.00 97.56 97 GLU A CA 1
ATOM 766 C C . GLU A 1 97 ? 9.613 -2.307 -17.067 1.00 97.56 97 GLU A C 1
ATOM 768 O O . GLU A 1 97 ? 9.583 -2.123 -15.847 1.00 97.56 97 GLU A O 1
ATOM 773 N N . CYS A 1 98 ? 9.325 -3.493 -17.610 1.00 97.31 98 CYS A N 1
ATOM 774 C CA . CYS A 1 98 ? 8.805 -4.636 -16.855 1.00 97.31 98 CYS A CA 1
ATOM 775 C C . CYS A 1 98 ? 9.688 -5.031 -15.655 1.00 97.31 98 CYS A C 1
ATOM 777 O O . CYS A 1 98 ? 9.176 -5.371 -14.590 1.00 97.31 98 CYS A O 1
ATOM 779 N N . ASN A 1 99 ? 11.014 -4.933 -15.776 1.00 97.44 99 ASN A N 1
ATOM 780 C CA . ASN A 1 99 ? 11.939 -5.217 -14.674 1.00 97.44 99 ASN A CA 1
ATOM 781 C C . ASN A 1 99 ? 11.861 -4.177 -13.542 1.00 97.44 99 ASN A C 1
ATOM 783 O O . ASN A 1 99 ? 11.940 -4.549 -12.371 1.00 97.44 99 ASN A O 1
ATOM 787 N N . VAL A 1 100 ? 11.661 -2.896 -13.870 1.00 98.31 100 VAL A N 1
ATOM 788 C CA . VAL A 1 100 ? 11.430 -1.832 -12.885 1.00 98.31 100 VAL A CA 1
ATOM 789 C C . VAL A 1 100 ? 10.113 -2.073 -12.160 1.00 98.31 100 VAL A C 1
ATOM 791 O O . VAL A 1 100 ? 10.085 -2.079 -10.930 1.00 98.31 100 VAL A O 1
ATOM 794 N N . HIS A 1 101 ? 9.046 -2.340 -12.913 1.00 98.44 101 HIS A N 1
ATOM 795 C CA . HIS A 1 101 ? 7.730 -2.645 -12.354 1.00 98.44 101 HIS A CA 1
ATOM 796 C C . HIS A 1 101 ? 7.756 -3.875 -11.436 1.00 98.44 101 HIS A C 1
ATOM 798 O O . HIS A 1 101 ? 7.313 -3.803 -10.289 1.00 98.44 101 HIS A O 1
ATOM 804 N N . SER A 1 102 ? 8.371 -4.969 -11.892 1.00 98.06 102 SER A N 1
ATOM 805 C CA . SER A 1 102 ? 8.497 -6.216 -11.128 1.00 98.06 102 SER A CA 1
ATOM 806 C C . SER A 1 102 ? 9.278 -6.015 -9.828 1.00 98.06 102 SER A C 1
ATOM 808 O O . SER A 1 102 ? 8.853 -6.476 -8.769 1.00 98.06 102 SER A O 1
ATOM 810 N N . ALA A 1 103 ? 10.393 -5.277 -9.875 1.00 98.25 103 ALA A N 1
ATOM 811 C CA . ALA A 1 103 ? 11.180 -4.958 -8.685 1.00 98.25 103 ALA A CA 1
ATOM 812 C C . ALA A 1 103 ? 10.361 -4.182 -7.640 1.00 98.25 103 ALA A C 1
ATOM 814 O O . ALA A 1 103 ? 10.455 -4.462 -6.443 1.00 98.25 103 ALA A O 1
ATOM 815 N N . VAL A 1 104 ? 9.541 -3.225 -8.080 1.00 98.25 104 VAL A N 1
ATOM 816 C CA . VAL A 1 104 ? 8.662 -2.439 -7.204 1.00 98.25 104 VAL A CA 1
ATOM 817 C C . VAL A 1 104 ? 7.569 -3.318 -6.599 1.00 98.25 104 VAL A C 1
ATOM 819 O O . VAL A 1 104 ? 7.397 -3.294 -5.384 1.00 98.25 104 VAL A O 1
ATOM 822 N N . CYS A 1 105 ? 6.894 -4.154 -7.391 1.00 98.25 105 CYS A N 1
ATOM 823 C CA . CYS A 1 105 ? 5.873 -5.073 -6.879 1.00 98.25 105 CYS A CA 1
ATOM 824 C C . CYS A 1 105 ? 6.441 -6.013 -5.807 1.00 98.25 105 CYS A C 1
ATOM 826 O O . CYS A 1 105 ? 5.903 -6.105 -4.705 1.00 98.25 105 CYS A O 1
ATOM 828 N N . LEU A 1 106 ? 7.569 -6.671 -6.093 1.00 98.19 106 LEU A N 1
ATOM 829 C CA . LEU A 1 106 ? 8.184 -7.632 -5.173 1.00 98.19 106 LEU A CA 1
ATOM 830 C C . LEU A 1 106 ? 8.656 -6.976 -3.873 1.00 98.19 106 LEU A C 1
ATOM 832 O O . LEU A 1 106 ? 8.462 -7.523 -2.790 1.00 98.19 106 LEU A O 1
ATOM 836 N N . THR A 1 107 ? 9.265 -5.797 -3.955 1.00 98.06 107 THR A N 1
ATOM 837 C CA . THR A 1 107 ? 9.830 -5.15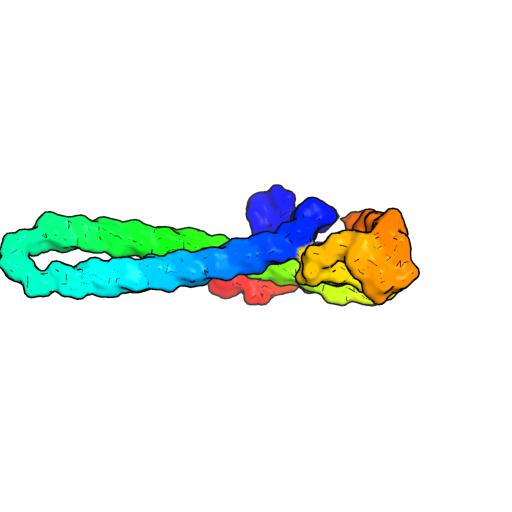2 -2.761 1.00 98.06 107 THR A CA 1
ATOM 838 C C . THR A 1 107 ? 8.801 -4.368 -1.955 1.00 98.06 107 THR A C 1
ATOM 840 O O . THR A 1 107 ? 8.886 -4.358 -0.730 1.00 98.06 107 THR A O 1
ATOM 843 N N . ILE A 1 108 ? 7.827 -3.727 -2.606 1.00 97.88 108 ILE A N 1
ATOM 844 C CA . ILE A 1 108 ? 6.844 -2.864 -1.941 1.00 97.88 108 ILE A CA 1
ATOM 845 C C . ILE A 1 108 ? 5.585 -3.648 -1.585 1.00 97.88 108 ILE A C 1
ATOM 847 O O . ILE A 1 108 ? 5.254 -3.757 -0.407 1.00 97.88 108 ILE A O 1
ATOM 851 N N . LEU A 1 109 ? 4.915 -4.241 -2.574 1.00 96.75 109 LEU A N 1
ATOM 852 C CA . LEU A 1 109 ? 3.641 -4.933 -2.349 1.00 96.75 109 LEU A CA 1
ATOM 853 C C . LEU A 1 109 ? 3.839 -6.273 -1.641 1.00 96.75 109 LEU A C 1
ATOM 855 O O . LEU A 1 109 ? 3.089 -6.599 -0.729 1.00 96.75 109 LEU A O 1
ATOM 859 N N . HIS A 1 110 ? 4.879 -7.024 -2.013 1.00 96.06 110 HIS A N 1
ATOM 860 C CA . HIS A 1 110 ? 5.181 -8.318 -1.389 1.00 96.06 110 HIS A CA 1
ATOM 861 C C . HIS A 1 110 ? 6.178 -8.233 -0.225 1.00 96.06 110 HIS A C 1
ATOM 863 O O . HIS A 1 110 ? 6.479 -9.251 0.397 1.00 96.06 110 HIS A O 1
ATOM 869 N N . GLY A 1 111 ? 6.715 -7.043 0.071 1.00 95.62 111 GLY A N 1
ATOM 870 C CA . GLY A 1 111 ? 7.606 -6.824 1.216 1.00 95.62 111 GLY A CA 1
ATOM 871 C C . GLY A 1 111 ? 8.921 -7.607 1.161 1.00 95.62 111 GLY A C 1
ATOM 872 O O . GLY A 1 111 ? 9.548 -7.836 2.197 1.00 95.62 111 GLY A O 1
ATOM 873 N N . MET A 1 112 ? 9.347 -8.058 -0.023 1.00 96.94 112 MET A N 1
ATOM 874 C CA . MET A 1 112 ? 10.584 -8.819 -0.160 1.00 96.94 112 MET A CA 1
ATOM 875 C C . MET A 1 112 ? 11.808 -7.925 0.040 1.00 96.94 112 MET A C 1
ATOM 877 O O . MET A 1 112 ? 11.843 -6.761 -0.369 1.00 96.94 112 MET A O 1
ATOM 881 N N . SER A 1 113 ? 12.874 -8.503 0.602 1.00 97.06 113 SER A N 1
ATOM 882 C CA . SER A 1 113 ? 14.182 -7.854 0.554 1.00 97.06 113 SER A CA 1
ATOM 883 C C . SER A 1 113 ? 14.627 -7.691 -0.903 1.00 97.06 113 SER A C 1
ATOM 885 O O . SER A 1 113 ? 14.287 -8.495 -1.770 1.00 97.06 113 SER A O 1
ATOM 887 N N . GLN A 1 114 ? 15.427 -6.661 -1.183 1.00 96.88 114 GLN A N 1
ATOM 888 C CA . GLN A 1 114 ? 15.947 -6.422 -2.536 1.00 96.88 114 GLN A CA 1
ATOM 889 C C . GLN A 1 114 ? 16.796 -7.587 -3.066 1.00 96.88 114 GLN A C 1
ATOM 891 O O . GLN A 1 114 ? 16.880 -7.770 -4.272 1.00 96.88 114 GLN A O 1
ATOM 896 N N . GLU A 1 115 ? 17.432 -8.345 -2.172 1.00 97.50 115 GLU A N 1
ATOM 897 C CA . GLU A 1 115 ? 18.176 -9.560 -2.512 1.00 97.50 115 GLU A CA 1
ATOM 898 C C . GLU A 1 115 ? 17.228 -10.657 -3.005 1.00 97.50 115 GLU A C 1
ATOM 900 O O . GLU A 1 115 ? 17.338 -11.063 -4.154 1.00 97.50 115 GLU A O 1
ATOM 905 N N . LYS A 1 116 ? 16.207 -11.013 -2.210 1.00 98.00 116 LYS A N 1
ATOM 906 C CA . LYS A 1 116 ? 15.200 -12.015 -2.597 1.00 98.00 116 LYS A CA 1
ATOM 907 C C . LYS A 1 116 ? 14.431 -11.624 -3.857 1.00 98.00 116 LYS A C 1
ATOM 909 O O . LYS A 1 116 ? 14.153 -12.470 -4.699 1.00 98.00 116 LYS A O 1
ATOM 914 N N . ALA A 1 117 ? 14.081 -10.344 -3.987 1.00 97.62 117 ALA A N 1
ATOM 915 C CA . ALA A 1 117 ? 13.460 -9.837 -5.203 1.00 97.62 117 ALA A CA 1
ATOM 916 C C . ALA A 1 117 ? 14.401 -10.022 -6.399 1.00 97.62 117 ALA A C 1
ATOM 918 O O . ALA A 1 117 ? 13.970 -10.517 -7.432 1.00 97.62 117 ALA A O 1
ATOM 919 N N . GLY A 1 118 ? 15.683 -9.682 -6.238 1.00 97.38 118 GLY A N 1
ATOM 920 C CA . GLY A 1 118 ? 16.717 -9.865 -7.252 1.00 97.38 118 GLY A CA 1
ATOM 921 C C . GLY A 1 118 ? 16.854 -11.310 -7.713 1.00 97.38 118 GLY A C 1
ATOM 922 O O . GLY A 1 118 ? 16.819 -11.552 -8.917 1.00 97.38 118 GLY A O 1
ATOM 923 N N . ASP A 1 119 ? 16.899 -12.260 -6.779 1.00 97.38 119 ASP A N 1
ATOM 924 C CA . ASP A 1 119 ? 16.921 -13.692 -7.094 1.00 97.38 119 ASP A CA 1
ATOM 925 C C . ASP A 1 119 ? 15.702 -14.103 -7.935 1.00 97.38 119 ASP A C 1
ATOM 927 O O . ASP A 1 119 ? 15.839 -14.833 -8.915 1.00 97.38 119 ASP A O 1
ATOM 931 N N . TYR A 1 120 ? 14.516 -13.577 -7.604 1.00 97.06 120 TYR A N 1
ATOM 932 C CA . TYR A 1 120 ? 13.267 -13.885 -8.308 1.00 97.06 120 TYR A CA 1
ATOM 933 C C . TYR A 1 120 ? 13.238 -13.362 -9.751 1.00 97.06 120 TYR A C 1
ATOM 935 O O . TYR A 1 120 ? 12.684 -14.014 -10.634 1.00 97.06 120 TYR A O 1
ATOM 943 N N . ILE A 1 121 ? 13.831 -12.191 -10.005 1.00 96.69 121 ILE A N 1
ATOM 944 C CA . ILE A 1 121 ? 13.863 -11.567 -11.341 1.00 96.69 121 ILE A CA 1
ATOM 945 C C . ILE A 1 121 ? 15.218 -11.707 -12.051 1.00 96.69 121 ILE A C 1
ATOM 947 O O . ILE A 1 121 ? 15.422 -11.076 -13.084 1.00 96.69 121 ILE A O 1
ATOM 951 N N . ALA A 1 122 ? 16.129 -12.534 -11.528 1.00 97.00 122 ALA A N 1
ATOM 952 C CA . ALA A 1 122 ? 17.483 -12.755 -12.046 1.00 97.00 122 ALA A CA 1
ATOM 953 C C . ALA A 1 122 ? 18.333 -11.470 -12.185 1.00 97.00 122 ALA A C 1
ATOM 955 O O . ALA A 1 122 ? 19.046 -11.270 -13.171 1.00 97.00 122 ALA A O 1
ATOM 956 N N . TYR A 1 123 ? 18.287 -10.600 -11.172 1.00 97.56 123 TYR A N 1
ATOM 957 C CA . TYR A 1 123 ? 19.102 -9.387 -11.074 1.00 97.56 123 TYR A CA 1
ATOM 958 C C . TYR A 1 123 ? 19.818 -9.291 -9.724 1.00 97.56 123 TYR A C 1
ATOM 960 O O . TYR A 1 123 ? 19.318 -9.720 -8.692 1.00 97.56 123 TYR A O 1
ATOM 968 N N . SER A 1 124 ? 20.981 -8.645 -9.697 1.00 97.88 124 SER A N 1
ATOM 969 C CA . SER A 1 124 ? 21.695 -8.390 -8.442 1.00 97.88 124 SER A CA 1
ATOM 970 C C . SER A 1 124 ? 20.970 -7.363 -7.561 1.00 97.88 124 SER A C 1
ATOM 972 O O . SER A 1 124 ? 20.309 -6.443 -8.056 1.00 97.88 124 SER A O 1
ATOM 974 N N . ARG A 1 125 ? 21.176 -7.433 -6.239 1.00 97.94 125 ARG A N 1
ATOM 975 C CA . ARG A 1 125 ? 20.642 -6.446 -5.281 1.00 97.94 125 ARG A CA 1
ATOM 976 C C . ARG A 1 125 ? 20.911 -4.981 -5.699 1.00 97.94 125 ARG A C 1
ATOM 978 O O . ARG A 1 125 ? 19.972 -4.184 -5.646 1.00 97.94 125 ARG A O 1
ATOM 985 N N . PRO A 1 126 ? 22.124 -4.574 -6.138 1.00 98.25 126 PRO A N 1
ATOM 986 C CA . PRO A 1 126 ? 22.353 -3.203 -6.604 1.00 98.25 126 PRO A CA 1
ATOM 987 C C . PRO A 1 126 ? 21.497 -2.807 -7.815 1.00 98.25 126 PRO A C 1
ATOM 989 O O . PRO A 1 126 ? 21.072 -1.656 -7.905 1.00 98.25 126 PRO A O 1
ATOM 992 N N . GLN A 1 127 ? 21.214 -3.738 -8.734 1.00 98.19 127 GLN A N 1
ATOM 993 C CA . GLN A 1 127 ? 20.328 -3.481 -9.874 1.00 98.19 127 GLN A CA 1
ATOM 994 C C . GLN A 1 127 ? 18.885 -3.268 -9.412 1.00 98.19 127 GLN A C 1
ATOM 996 O O . GLN A 1 127 ? 18.274 -2.282 -9.814 1.00 98.19 127 GLN A O 1
ATOM 1001 N N . VAL A 1 128 ? 18.381 -4.099 -8.495 1.00 98.25 128 VAL A N 1
ATOM 1002 C CA . VAL A 1 128 ? 17.054 -3.909 -7.881 1.00 98.25 128 VAL A CA 1
ATOM 1003 C C . VAL A 1 128 ? 16.961 -2.551 -7.183 1.00 98.25 128 VAL A C 1
ATOM 1005 O O . VAL A 1 128 ? 15.989 -1.821 -7.365 1.00 98.25 128 VAL A O 1
ATOM 1008 N N . SER A 1 129 ? 17.997 -2.151 -6.438 1.00 97.88 129 SER A N 1
ATOM 1009 C CA . SER A 1 129 ? 18.039 -0.823 -5.817 1.00 97.88 129 SER A CA 1
ATOM 1010 C C . SER A 1 129 ? 17.955 0.303 -6.852 1.00 97.88 129 SER A C 1
ATOM 1012 O O . SER A 1 129 ? 17.229 1.271 -6.631 1.00 97.88 129 SER A O 1
ATOM 1014 N N . ARG A 1 130 ? 18.664 0.182 -7.984 1.00 98.12 130 ARG A N 1
ATOM 1015 C CA . ARG A 1 130 ? 18.591 1.154 -9.089 1.00 98.12 130 ARG A CA 1
ATOM 1016 C C . ARG A 1 130 ? 17.207 1.182 -9.730 1.00 98.12 130 ARG A C 1
ATOM 1018 O O . ARG A 1 130 ? 16.715 2.264 -10.019 1.00 98.12 130 ARG A O 1
ATOM 1025 N N . PHE A 1 131 ? 16.567 0.031 -9.926 1.00 98.31 131 PHE A N 1
ATOM 1026 C CA . PHE A 1 131 ? 15.197 -0.037 -10.435 1.00 98.31 131 PHE A CA 1
ATOM 1027 C C . PHE A 1 131 ? 14.216 0.708 -9.527 1.00 98.31 131 PHE A C 1
ATOM 1029 O O . PHE A 1 131 ? 13.425 1.508 -10.019 1.00 98.31 131 PHE A O 1
ATOM 1036 N N . LEU A 1 132 ? 14.329 0.539 -8.207 1.00 97.88 132 LEU A N 1
ATOM 1037 C CA . LEU A 1 132 ? 13.502 1.286 -7.258 1.00 97.88 132 LEU A CA 1
ATOM 1038 C C . LEU A 1 132 ? 13.731 2.796 -7.352 1.00 97.88 132 LEU A C 1
ATOM 1040 O O . LEU A 1 132 ? 12.760 3.541 -7.410 1.00 97.88 132 LEU A O 1
ATOM 1044 N N . SER A 1 133 ? 14.985 3.258 -7.404 1.00 97.81 133 SER A N 1
ATOM 1045 C CA . SER A 1 133 ? 15.279 4.687 -7.598 1.00 97.81 133 SER A CA 1
ATOM 1046 C C . SER A 1 133 ? 14.654 5.218 -8.887 1.00 97.81 133 SER A C 1
ATOM 1048 O O . SER A 1 133 ? 13.917 6.200 -8.850 1.00 97.81 133 SER A O 1
ATOM 1050 N N . ARG A 1 134 ? 14.840 4.502 -10.004 1.00 97.69 134 ARG A N 1
ATOM 1051 C CA . ARG A 1 134 ? 14.272 4.877 -11.306 1.00 97.69 134 ARG A CA 1
ATOM 1052 C C . ARG A 1 134 ? 12.753 5.005 -11.272 1.00 97.69 134 ARG A C 1
ATOM 1054 O O . ARG A 1 134 ? 12.224 5.897 -11.922 1.00 97.69 134 ARG A O 1
ATOM 1061 N N . PHE A 1 135 ? 12.051 4.147 -10.531 1.00 98.56 135 PHE A N 1
ATOM 1062 C CA . PHE A 1 135 ? 10.598 4.249 -10.386 1.00 98.56 135 PHE A CA 1
ATOM 1063 C C . PHE A 1 135 ? 10.178 5.577 -9.742 1.00 98.56 135 PHE A C 1
ATOM 1065 O O . PHE A 1 135 ? 9.302 6.256 -10.272 1.00 98.56 135 PHE A O 1
ATOM 1072 N N . PHE A 1 136 ? 10.815 5.965 -8.633 1.00 98.12 136 PHE A N 1
ATOM 1073 C CA . PHE A 1 136 ? 10.467 7.189 -7.896 1.00 98.12 136 PHE A CA 1
ATOM 1074 C C . PHE A 1 136 ? 11.006 8.473 -8.539 1.00 98.12 136 PHE A C 1
ATOM 1076 O O . PHE A 1 136 ? 10.487 9.554 -8.282 1.00 98.12 136 PHE A O 1
ATOM 1083 N N . GLU A 1 137 ? 12.018 8.364 -9.394 1.00 97.31 137 GLU A N 1
ATOM 1084 C CA . GLU A 1 137 ? 12.555 9.481 -10.178 1.00 97.31 137 GLU A CA 1
ATOM 1085 C C . GLU A 1 137 ? 11.792 9.691 -11.499 1.00 97.31 137 GLU A C 1
ATOM 1087 O O . GLU A 1 137 ? 11.956 10.724 -12.146 1.00 97.31 137 GLU A O 1
ATOM 1092 N N . ASN A 1 138 ? 10.940 8.741 -11.911 1.00 97.69 138 ASN A N 1
ATOM 1093 C CA . ASN A 1 138 ? 10.207 8.807 -13.173 1.00 97.69 138 ASN A CA 1
ATOM 1094 C C . ASN A 1 138 ? 9.005 9.780 -13.085 1.00 97.69 138 ASN A C 1
ATOM 1096 O O . ASN A 1 138 ? 8.054 9.523 -12.336 1.00 97.69 138 ASN A O 1
ATOM 1100 N N . PRO A 1 139 ? 8.966 10.858 -13.899 1.00 97.56 139 PRO A N 1
ATOM 1101 C CA . PRO A 1 139 ? 7.853 11.812 -13.892 1.00 97.56 139 PRO A CA 1
ATOM 1102 C C . PRO A 1 139 ? 6.509 11.203 -14.312 1.00 97.56 139 PRO A C 1
ATOM 1104 O O . PRO A 1 139 ? 5.459 11.650 -13.858 1.00 97.56 139 PRO A O 1
ATOM 1107 N N . GLY A 1 140 ? 6.522 10.187 -15.175 1.00 98.19 140 GLY A N 1
ATOM 1108 C CA . GLY A 1 140 ? 5.332 9.433 -15.557 1.00 98.19 140 GLY A CA 1
ATOM 1109 C C . GLY A 1 140 ? 4.739 8.669 -14.374 1.00 98.19 140 GLY A C 1
ATOM 1110 O O . GLY A 1 140 ? 3.529 8.713 -14.178 1.00 98.19 140 GLY A O 1
ATOM 1111 N N . CYS A 1 141 ? 5.575 8.049 -13.537 1.00 98.50 141 CYS A N 1
ATOM 1112 C CA . CYS A 1 141 ? 5.101 7.391 -12.318 1.00 98.50 141 CYS A CA 1
ATOM 1113 C C . CYS A 1 141 ? 4.485 8.388 -11.334 1.00 98.50 141 CYS A C 1
ATOM 1115 O O . CYS A 1 141 ? 3.446 8.105 -10.743 1.00 98.50 141 CYS A O 1
ATOM 1117 N N . LYS A 1 142 ? 5.072 9.585 -11.211 1.00 98.38 142 LYS A N 1
ATOM 1118 C CA . LYS A 1 142 ? 4.498 10.656 -10.387 1.00 98.38 142 LYS A CA 1
ATOM 1119 C C . LYS A 1 142 ? 3.096 11.062 -10.866 1.00 98.38 142 LYS A C 1
ATOM 1121 O O . LYS A 1 142 ? 2.200 11.210 -10.042 1.00 98.38 142 LYS A O 1
ATOM 1126 N N . LYS A 1 143 ? 2.876 11.161 -12.183 1.00 98.38 143 LYS A N 1
ATOM 1127 C CA . LYS A 1 143 ? 1.536 11.414 -12.749 1.00 98.38 143 LYS A CA 1
ATOM 1128 C C . LYS A 1 143 ? 0.546 10.291 -12.430 1.00 98.38 143 LYS A C 1
ATOM 1130 O O . LYS A 1 143 ? -0.615 10.566 -12.145 1.00 98.38 143 LYS A O 1
ATOM 1135 N N . MET A 1 144 ? 0.989 9.032 -12.455 1.00 98.56 144 MET A N 1
ATOM 1136 C CA . MET A 1 144 ? 0.137 7.896 -12.075 1.00 98.56 144 MET A CA 1
ATOM 1137 C C . MET A 1 144 ? -0.211 7.904 -10.587 1.00 98.56 144 MET A C 1
ATOM 1139 O O . MET A 1 144 ? -1.331 7.557 -10.226 1.00 98.56 144 MET A O 1
ATOM 1143 N N . TYR A 1 145 ? 0.710 8.352 -9.734 1.00 98.50 145 TYR A N 1
ATOM 1144 C CA . TYR A 1 145 ? 0.427 8.590 -8.322 1.00 98.50 145 TYR A CA 1
ATOM 1145 C C . TYR A 1 145 ? -0.629 9.683 -8.127 1.00 98.50 145 TYR A C 1
ATOM 1147 O O . TYR A 1 145 ? -1.592 9.475 -7.396 1.00 98.50 145 TYR A O 1
ATOM 1155 N N . GLU A 1 146 ? -0.495 10.821 -8.812 1.00 97.94 146 GLU A N 1
ATOM 1156 C CA . GLU A 1 146 ? -1.487 11.904 -8.759 1.00 97.94 146 GLU A CA 1
ATOM 1157 C C . GLU A 1 146 ? -2.872 11.402 -9.205 1.00 97.94 146 GLU A C 1
ATOM 1159 O O . GLU A 1 146 ? -3.870 11.653 -8.532 1.00 97.94 146 GLU A O 1
ATOM 1164 N N . LEU A 1 147 ? -2.933 10.594 -10.270 1.00 97.25 147 LEU A N 1
ATOM 1165 C CA . LEU A 1 147 ? -4.171 9.952 -10.717 1.00 97.25 147 LEU A CA 1
ATOM 1166 C C . LEU A 1 147 ? -4.741 8.969 -9.680 1.00 97.25 147 LEU A C 1
ATOM 1168 O O . LEU A 1 147 ? -5.950 8.949 -9.458 1.00 97.25 147 LEU A O 1
ATOM 1172 N N . ALA A 1 148 ? -3.897 8.161 -9.034 1.00 97.25 148 ALA A N 1
ATOM 1173 C CA . ALA A 1 148 ? -4.326 7.249 -7.975 1.00 97.25 148 ALA A CA 1
ATOM 1174 C C . ALA A 1 148 ? -4.901 8.005 -6.765 1.00 97.25 148 ALA A C 1
ATOM 1176 O O . ALA A 1 148 ? -5.897 7.570 -6.186 1.00 97.25 148 ALA A O 1
ATOM 1177 N N . VAL A 1 149 ? -4.319 9.157 -6.412 1.00 95.94 149 VAL A N 1
ATOM 1178 C CA . VAL A 1 149 ? -4.848 10.047 -5.369 1.00 95.94 149 VAL A CA 1
ATOM 1179 C C . VAL A 1 149 ? -6.228 10.575 -5.755 1.00 95.94 149 VAL A C 1
ATOM 1181 O O . VAL A 1 149 ? -7.133 10.527 -4.925 1.00 95.94 149 VAL A O 1
ATOM 1184 N N . GLU A 1 150 ? -6.439 11.019 -6.995 1.00 94.81 150 GLU A N 1
ATOM 1185 C CA . GLU A 1 150 ? -7.771 11.459 -7.435 1.00 94.81 150 GLU A CA 1
ATOM 1186 C C . GLU A 1 150 ? -8.797 10.315 -7.408 1.00 94.81 150 GLU A C 1
ATOM 1188 O O . GLU A 1 150 ? -9.864 10.470 -6.816 1.00 94.81 150 GLU A O 1
ATOM 1193 N N . GLN A 1 151 ? -8.448 9.128 -7.920 1.00 94.50 151 GLN A N 1
ATOM 1194 C CA . GLN A 1 151 ? -9.315 7.938 -7.864 1.00 94.50 151 GLN A CA 1
ATOM 1195 C C . GLN A 1 151 ? -9.668 7.534 -6.425 1.00 94.50 151 GLN A C 1
ATOM 1197 O O . GLN A 1 151 ? -10.756 7.026 -6.154 1.00 94.50 151 GLN A O 1
ATOM 1202 N N . SER A 1 152 ? -8.762 7.776 -5.476 1.00 92.75 152 SER A N 1
ATOM 1203 C CA . SER A 1 152 ? -9.010 7.489 -4.064 1.00 92.75 152 SER A CA 1
ATOM 1204 C C . SER A 1 152 ? -10.111 8.380 -3.472 1.00 92.75 152 SER A C 1
ATOM 1206 O O . SER A 1 152 ? -10.869 7.934 -2.614 1.00 92.75 152 SER A O 1
ATOM 1208 N N . LYS A 1 153 ? -10.267 9.617 -3.959 1.00 89.25 153 LYS A N 1
ATOM 1209 C CA .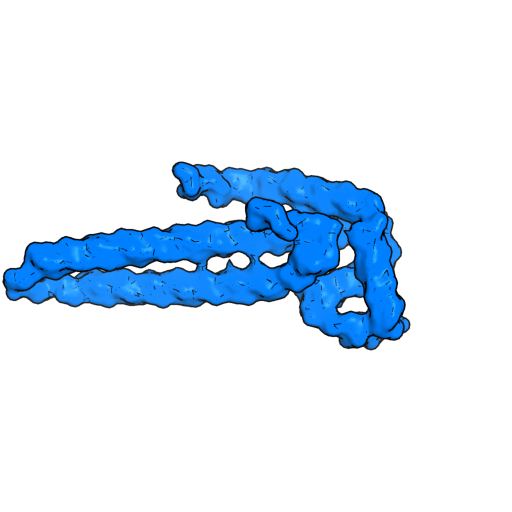 LYS A 1 153 ? -11.319 10.527 -3.482 1.00 89.25 153 LYS A CA 1
ATOM 1210 C C . LYS A 1 153 ? -12.706 10.045 -3.886 1.00 89.25 153 LYS A C 1
ATOM 1212 O O . LYS A 1 153 ? -13.629 10.170 -3.090 1.00 89.25 153 LYS A O 1
ATOM 1217 N N . GLU A 1 154 ? -12.842 9.482 -5.085 1.00 82.62 154 GLU A N 1
ATOM 1218 C CA . GLU A 1 154 ? -14.100 8.908 -5.577 1.00 82.62 154 GLU A CA 1
ATOM 1219 C C . GLU A 1 154 ? -14.453 7.626 -4.813 1.00 82.62 154 GLU A C 1
ATOM 1221 O O . GLU A 1 154 ? -15.554 7.496 -4.280 1.00 82.62 154 GLU A O 1
ATOM 1226 N N . ASN A 1 155 ? -13.488 6.711 -4.680 1.00 76.19 155 ASN A N 1
ATOM 1227 C CA . ASN A 1 155 ? -13.711 5.402 -4.062 1.00 76.19 155 ASN A CA 1
ATOM 1228 C C . ASN A 1 155 ? -13.971 5.466 -2.550 1.00 76.19 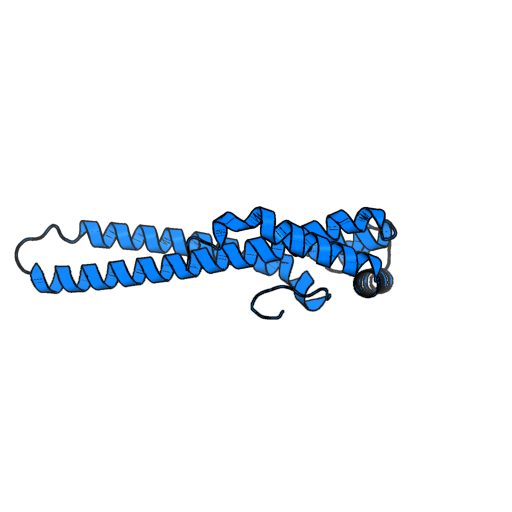155 ASN A C 1
ATOM 1230 O O . ASN A 1 155 ? -14.626 4.582 -2.002 1.00 76.19 155 ASN A O 1
ATOM 1234 N N . PHE A 1 156 ? -13.473 6.502 -1.872 1.00 76.94 156 PHE A N 1
ATOM 1235 C CA . PHE A 1 156 ? -13.590 6.653 -0.420 1.00 76.94 156 PHE A CA 1
ATOM 1236 C C . PHE A 1 156 ? -14.454 7.856 -0.007 1.00 76.94 156 PHE A C 1
ATOM 1238 O O . PHE A 1 156 ? -14.493 8.197 1.176 1.00 76.94 156 PHE A O 1
ATOM 1245 N N . HIS A 1 157 ? -15.195 8.466 -0.942 1.00 66.38 157 HIS A N 1
ATOM 1246 C CA . HIS A 1 157 ? -16.058 9.628 -0.681 1.00 66.38 157 HIS A CA 1
ATOM 1247 C C . HIS A 1 157 ? -17.077 9.383 0.447 1.00 66.38 157 HIS A C 1
ATOM 1249 O O . HIS A 1 157 ? -17.347 10.267 1.255 1.00 66.38 157 HIS A O 1
ATOM 1255 N N . ASN A 1 158 ? -17.594 8.154 0.548 1.00 58.00 158 ASN A N 1
ATOM 1256 C CA . ASN A 1 158 ? -18.588 7.768 1.557 1.00 58.00 158 ASN A CA 1
ATOM 1257 C C . ASN A 1 158 ? -17.974 7.365 2.910 1.00 58.00 158 ASN A C 1
ATOM 1259 O O . ASN A 1 158 ? -18.693 7.229 3.892 1.00 58.00 158 ASN A O 1
ATOM 1263 N N . LEU A 1 159 ? -16.656 7.149 2.979 1.00 58.38 159 LEU A N 1
ATOM 1264 C CA . LEU A 1 159 ? -15.966 6.707 4.200 1.00 58.38 159 LEU A CA 1
ATOM 1265 C C . LEU A 1 159 ? -15.411 7.882 5.021 1.00 58.38 159 LEU A C 1
ATOM 1267 O O . LEU A 1 159 ? -15.094 7.721 6.197 1.00 58.38 159 LEU A O 1
ATOM 1271 N N . THR A 1 160 ? -15.310 9.071 4.425 1.00 50.94 160 THR A N 1
ATOM 1272 C CA . THR A 1 160 ? -14.803 10.287 5.081 1.00 50.94 160 THR A CA 1
ATOM 1273 C C . THR A 1 160 ? -15.911 11.200 5.612 1.00 50.94 160 THR A C 1
ATOM 1275 O O . THR A 1 160 ? -15.670 11.960 6.547 1.00 50.94 160 THR A O 1
ATOM 1278 N N . THR A 1 161 ? -17.131 11.104 5.077 1.00 49.62 161 THR A N 1
ATOM 1279 C CA . THR A 1 161 ? -18.279 11.956 5.441 1.00 49.62 161 THR A CA 1
ATOM 1280 C C . THR A 1 161 ? -19.029 11.503 6.695 1.00 49.62 161 THR A C 1
ATOM 1282 O O . THR A 1 161 ? -19.690 12.320 7.324 1.00 49.62 161 THR A O 1
ATOM 1285 N N . HIS A 1 162 ? -18.891 10.243 7.118 1.00 42.25 162 HIS A N 1
ATOM 1286 C CA . HIS A 1 162 ? -19.556 9.718 8.320 1.00 42.25 162 HIS A CA 1
ATOM 1287 C C . HIS A 1 162 ? -18.812 9.976 9.645 1.00 42.25 162 HIS A C 1
ATOM 1289 O O . HIS A 1 162 ? -19.328 9.624 10.700 1.00 42.25 162 HIS A O 1
ATOM 1295 N N . ASN A 1 163 ? -17.634 10.609 9.600 1.00 39.91 163 ASN A N 1
ATOM 1296 C CA . ASN A 1 163 ? -16.789 10.885 10.772 1.00 39.91 163 ASN A CA 1
ATOM 1297 C C . ASN A 1 163 ? -16.548 12.391 11.021 1.00 39.91 163 ASN A C 1
ATOM 1299 O O . ASN A 1 163 ? -15.586 12.740 11.709 1.00 39.91 163 ASN A O 1
ATOM 1303 N N . SER A 1 164 ? -17.358 13.272 10.416 1.00 35.84 164 SER A N 1
ATOM 1304 C CA . SER A 1 164 ? -17.295 14.734 10.616 1.00 35.84 164 SER A CA 1
ATOM 1305 C C . SER A 1 164 ? -18.391 15.227 11.549 1.00 35.84 164 SER A C 1
ATOM 1307 O O . SER A 1 164 ? -19.538 14.756 11.388 1.00 35.84 164 SER A O 1
#